Protein AF-A0A7S1HPD8-F1 (afdb_monomer_lite)

Foldseek 3Di:
DCQVVVVVVCVVCVVVPDDPVVDDDWDFDKDFDADPVPRDGDAPDPPHTHIDGPPPVSVVVGCVVRCVVVVCVVVVPDDDDDDDPPPPPDPHPPVVQVVVCVVVVHPDDFAFAFDPALPPQFWFWDDDDPDIDTDGNVRDDSCQSCDADPVRGRPRTTGGRD

Sequence (162 aa):
FTREYTESYFEKNAYFGLQKDQIFFYTQGSLPCLSEEDGKILMASPSAVAKAPDGNGGIYRALRSSGCLEDMARSGIQAVDCYCVDNLLAHVADPFFLGFCFSKGADVGCRTVAKASADEKVGVFVRRGKGIGVVEYSELDEAEATATKPNGELLYNWSNIC

InterPro domains:
  IPR002618 UDPGP family [PF01704] (2-147)
  IPR029044 Nucleotide-diphospho-sugar transferases [G3DSA:3.90.550.10] (1-162)
  IPR029044 Nucleotide-diphospho-sugar transferases [SSF53448] (1-162)
  IPR039741 UDP-sugar pyrophosphorylase [PTHR11952] (2-162)

pLDDT: mean 95.81, std 2.34, range [84.31, 98.56]

Radius of gyration: 20.09 Å; chains: 1; bounding box: 49×29×60 Å

Organism: NCBI:txid118079

Secondary structure (DSSP, 8-state):
--HHHHHHHHHHTGGGGS-GGG-------EEE-B-TTT-PBPEEETTEE-EEE--GGGHHHHHHHHTHHHHHHHTT--------TT-TT--TT-HHHHHHHHHHT-S----EEE-S-TT----EEEEETTEEEEE-GGGS-HHHHH-B-TTSSBSS-EEE--

Structure (mmCIF, N/CA/C/O backbone):
data_AF-A0A7S1HPD8-F1
#
_entry.id   AF-A0A7S1HPD8-F1
#
loop_
_atom_site.group_PDB
_atom_site.id
_atom_site.type_symbol
_atom_site.label_atom_id
_atom_site.label_alt_id
_atom_site.label_comp_id
_atom_site.label_asym_id
_atom_site.label_entity_id
_atom_site.label_seq_id
_atom_site.pdbx_PDB_ins_code
_atom_site.Cartn_x
_atom_site.Cartn_y
_atom_site.Cartn_z
_atom_site.occupancy
_atom_site.B_iso_or_equiv
_atom_site.auth_seq_id
_atom_site.auth_comp_id
_atom_site.auth_asym_id
_atom_site.auth_atom_id
_atom_site.pdbx_PDB_model_num
ATOM 1 N N . PHE A 1 1 ? -3.797 4.252 17.066 1.00 84.31 1 PHE A N 1
ATOM 2 C CA . PHE A 1 1 ? -3.260 5.575 16.687 1.00 84.31 1 PHE A CA 1
ATOM 3 C C . PHE A 1 1 ? -4.303 6.440 15.989 1.00 84.31 1 PHE A C 1
ATOM 5 O O . PHE A 1 1 ? -4.522 7.542 16.457 1.00 84.31 1 PHE A O 1
ATOM 12 N N . THR A 1 2 ? -4.967 5.971 14.926 1.00 95.19 2 THR A N 1
ATOM 13 C CA . THR A 1 2 ? -5.861 6.821 14.103 1.00 95.19 2 THR A CA 1
ATOM 14 C C . THR A 1 2 ? -7.341 6.423 14.119 1.00 95.19 2 THR A C 1
ATOM 16 O O . THR A 1 2 ? -8.191 7.243 13.794 1.00 95.19 2 THR A O 1
ATOM 19 N N . ARG A 1 3 ? -7.660 5.190 14.533 1.00 95.81 3 ARG A N 1
ATOM 20 C CA . ARG A 1 3 ? -8.983 4.565 14.385 1.00 95.81 3 ARG A CA 1
ATOM 21 C C . ARG A 1 3 ? -10.164 5.415 14.871 1.00 95.81 3 ARG A C 1
ATOM 23 O O . ARG A 1 3 ? -11.031 5.744 14.071 1.00 95.81 3 ARG A O 1
ATOM 30 N N . GLU A 1 4 ? -10.185 5.766 16.154 1.00 97.12 4 GLU A N 1
ATOM 31 C CA . GLU A 1 4 ? -11.318 6.473 16.773 1.00 97.12 4 GLU A CA 1
ATOM 32 C C . GLU A 1 4 ? -11.589 7.822 16.101 1.00 97.12 4 GLU A C 1
ATOM 34 O O . GLU A 1 4 ? -12.739 8.183 15.850 1.00 97.12 4 GLU A O 1
ATOM 39 N N . TYR A 1 5 ? -10.521 8.547 15.759 1.00 97.94 5 TYR A N 1
ATOM 40 C CA . TYR A 1 5 ? -10.623 9.819 15.053 1.00 97.94 5 TYR A CA 1
ATOM 41 C C . TYR A 1 5 ? -11.213 9.631 13.653 1.00 97.94 5 TYR A C 1
ATOM 43 O O . TYR A 1 5 ? -12.127 10.362 13.276 1.00 97.94 5 TYR A O 1
ATOM 51 N N . THR A 1 6 ? -10.727 8.639 12.899 1.00 98.12 6 THR A N 1
ATOM 52 C CA . THR A 1 6 ? -11.225 8.342 11.552 1.00 98.12 6 THR A CA 1
ATOM 53 C C . THR A 1 6 ? -12.710 7.983 11.575 1.00 98.12 6 THR A C 1
ATOM 55 O O . THR A 1 6 ? -13.480 8.584 10.832 1.00 98.12 6 THR A O 1
ATOM 58 N N . GLU A 1 7 ? -13.144 7.073 12.449 1.00 98.12 7 GLU A N 1
ATOM 59 C CA . GLU A 1 7 ? -14.563 6.692 12.541 1.00 98.12 7 GLU A CA 1
ATOM 60 C C . GLU A 1 7 ? -15.451 7.869 12.935 1.00 98.12 7 GLU A C 1
ATOM 62 O O . GLU A 1 7 ? -16.447 8.143 12.265 1.00 98.12 7 GLU A O 1
ATOM 67 N N . SER A 1 8 ? -15.045 8.623 13.961 1.00 98.19 8 SER A N 1
ATOM 68 C CA . SER A 1 8 ? -15.781 9.809 14.411 1.00 98.19 8 SER A CA 1
ATOM 69 C C . SER A 1 8 ? -15.906 10.853 13.300 1.00 98.19 8 SER A C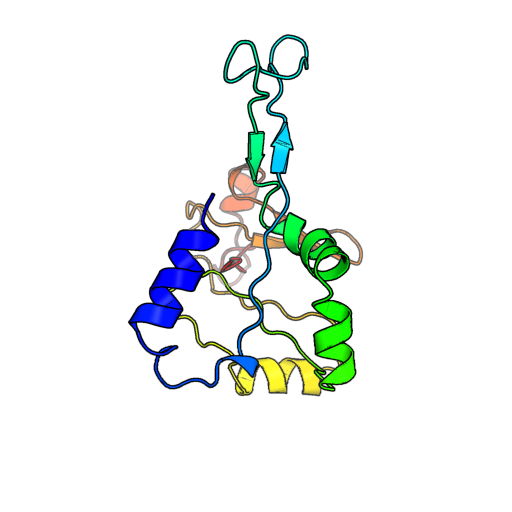 1
ATOM 71 O O . SER A 1 8 ? -16.928 11.529 13.183 1.00 98.19 8 SER A O 1
ATOM 73 N N . TYR A 1 9 ? -14.873 10.996 12.465 1.00 98.50 9 TYR A N 1
ATOM 74 C CA . TYR A 1 9 ? -14.893 11.923 11.341 1.00 98.50 9 TYR A CA 1
ATOM 75 C C . TYR A 1 9 ? -15.866 11.476 10.244 1.00 98.50 9 TYR A C 1
ATOM 77 O O . TYR A 1 9 ? -16.623 12.305 9.740 1.00 98.50 9 TYR A O 1
ATOM 85 N N . PHE A 1 10 ? -15.910 10.184 9.906 1.00 98.56 10 PHE A N 1
ATOM 86 C CA . PHE A 1 10 ? -16.907 9.656 8.969 1.00 98.56 10 PHE A CA 1
ATOM 87 C C . PHE A 1 10 ? -18.331 9.809 9.514 1.00 98.56 10 PHE A C 1
ATOM 89 O O . PHE A 1 10 ? -19.210 10.278 8.793 1.00 98.56 10 PHE A O 1
ATOM 96 N N . GLU A 1 11 ? -18.555 9.505 10.795 1.00 97.94 11 GLU A N 1
ATOM 97 C CA . GLU A 1 11 ? -19.863 9.664 11.442 1.00 97.94 11 GLU A CA 1
ATOM 98 C C . GLU A 1 11 ? -20.342 11.114 11.433 1.00 97.94 11 GLU A C 1
ATOM 100 O O . GLU A 1 11 ? -21.464 11.400 11.010 1.00 97.94 11 GLU A O 1
ATOM 105 N N . LYS A 1 12 ? -19.468 12.049 11.823 1.00 98.50 12 LYS A N 1
ATOM 106 C CA . LYS A 1 12 ? -19.772 13.484 11.836 1.00 98.50 12 LYS A CA 1
ATOM 107 C C . LYS A 1 12 ? -20.149 14.024 10.455 1.00 98.50 12 LYS A C 1
ATOM 109 O O . LYS A 1 12 ? -20.927 14.970 10.369 1.00 98.50 12 LYS A O 1
ATOM 114 N N . ASN A 1 13 ? -19.604 13.440 9.392 1.00 98.56 13 ASN A N 1
ATOM 115 C CA . ASN A 1 13 ? -19.858 13.849 8.012 1.00 98.56 13 ASN A CA 1
ATOM 116 C C . ASN A 1 13 ? -20.865 12.936 7.293 1.00 98.56 13 ASN A C 1
ATOM 118 O O . ASN A 1 13 ? -20.895 12.915 6.063 1.00 98.56 13 ASN A O 1
ATOM 122 N N . ALA A 1 14 ? -21.675 12.173 8.042 1.00 98.12 14 ALA A N 1
ATOM 123 C CA . ALA A 1 14 ? -22.695 11.273 7.498 1.00 98.12 14 ALA A CA 1
ATOM 124 C C . ALA A 1 14 ? -22.151 10.353 6.385 1.00 98.12 14 ALA A C 1
ATOM 126 O O . ALA A 1 14 ? -22.780 10.174 5.341 1.00 98.12 14 ALA A O 1
ATOM 127 N N . TYR A 1 15 ? -20.941 9.820 6.599 1.00 98.25 15 TYR A N 1
ATOM 128 C CA . TYR A 1 15 ? -20.228 8.914 5.694 1.00 98.25 15 TYR A CA 1
ATOM 129 C C . TYR A 1 15 ? -20.067 9.448 4.261 1.00 98.25 15 TYR A C 1
ATOM 131 O O . TYR A 1 15 ? -19.916 8.671 3.320 1.00 98.25 15 TYR A O 1
ATOM 139 N N . PHE A 1 16 ? -20.107 10.774 4.084 1.00 98.12 16 PHE A N 1
ATOM 140 C CA . PHE A 1 16 ? -20.009 11.444 2.783 1.00 98.12 16 PHE A CA 1
ATOM 141 C C . PHE A 1 16 ? -21.048 10.950 1.758 1.00 98.12 16 PHE A C 1
ATOM 143 O O . PHE A 1 16 ? -20.800 10.965 0.555 1.00 98.12 16 PHE A O 1
ATOM 150 N N . GLY A 1 17 ? -22.220 10.517 2.239 1.00 98.19 17 GLY A N 1
ATOM 151 C CA . GLY A 1 17 ? -23.318 10.015 1.407 1.00 98.19 17 GLY A CA 1
ATOM 152 C C . GLY A 1 17 ? -23.285 8.510 1.118 1.00 98.19 17 GLY A C 1
ATOM 153 O O . GLY A 1 17 ? -24.221 8.007 0.497 1.00 98.19 17 GLY A O 1
ATOM 154 N N . LEU A 1 18 ? -22.260 7.784 1.576 1.00 98.25 18 LEU A N 1
ATOM 155 C CA . LEU A 1 18 ? -22.232 6.319 1.531 1.00 98.25 18 LEU A CA 1
ATOM 156 C C . LEU A 1 18 ? -23.089 5.710 2.646 1.00 98.25 18 LEU A C 1
ATOM 158 O O . LEU A 1 18 ? -23.362 6.343 3.667 1.00 98.25 18 LEU A O 1
ATOM 162 N N . GLN A 1 19 ? -23.493 4.453 2.465 1.00 97.88 19 GLN A N 1
ATOM 163 C CA . GLN A 1 19 ? -24.138 3.698 3.535 1.00 97.88 19 GLN A CA 1
ATOM 164 C C . GLN A 1 19 ? -23.088 3.180 4.523 1.00 97.88 19 GLN A C 1
ATOM 166 O O . GLN A 1 19 ? -21.992 2.776 4.134 1.00 97.88 19 GLN A O 1
ATOM 171 N N . LYS A 1 20 ? -23.422 3.177 5.820 1.00 96.56 20 LYS A N 1
ATOM 172 C CA . LYS A 1 20 ? -22.495 2.746 6.883 1.00 96.56 20 LYS A CA 1
ATOM 173 C C . LYS A 1 20 ? -22.022 1.299 6.690 1.00 96.56 20 LYS A C 1
ATOM 175 O O . LYS A 1 20 ? -20.882 0.989 7.013 1.00 96.56 20 LYS A O 1
ATOM 180 N N . ASP A 1 21 ? -22.880 0.429 6.166 1.00 95.31 21 ASP A N 1
ATOM 181 C CA . ASP A 1 21 ? -22.586 -0.985 5.908 1.00 95.31 21 ASP A CA 1
ATOM 182 C C . ASP A 1 21 ? -21.647 -1.219 4.712 1.00 95.31 21 ASP A C 1
ATOM 184 O O . ASP A 1 21 ? -21.062 -2.293 4.606 1.00 95.31 21 ASP A O 1
ATOM 188 N N . GLN A 1 22 ? -21.432 -0.213 3.858 1.00 95.88 22 GLN A N 1
ATOM 189 C CA . GLN A 1 22 ? -20.450 -0.265 2.770 1.00 95.88 22 GLN A CA 1
ATOM 190 C C . GLN A 1 22 ? -19.017 0.014 3.245 1.00 95.88 22 GLN A C 1
ATOM 192 O O . GLN A 1 22 ? -18.077 -0.122 2.462 1.00 95.88 22 GLN A O 1
ATOM 197 N N . ILE A 1 23 ? -18.829 0.440 4.500 1.00 97.12 23 ILE A N 1
ATOM 198 C CA . ILE A 1 23 ? -17.532 0.878 5.017 1.00 97.12 23 ILE A CA 1
ATOM 199 C C . ILE A 1 23 ? -17.081 -0.059 6.133 1.00 97.12 23 ILE A C 1
ATOM 201 O O . ILE A 1 23 ? -17.581 -0.026 7.258 1.00 97.12 23 ILE A O 1
ATOM 205 N N . PHE A 1 24 ? -16.063 -0.861 5.830 1.00 97.12 24 PHE A N 1
ATOM 206 C CA . PHE A 1 24 ? -15.415 -1.731 6.800 1.00 97.12 24 PHE A CA 1
ATOM 207 C C . PHE A 1 24 ? -14.132 -1.080 7.312 1.00 97.12 24 PHE A C 1
ATOM 209 O O . PHE A 1 24 ? -13.088 -1.102 6.660 1.00 97.12 24 PHE A O 1
ATOM 216 N N . PHE A 1 25 ? -14.173 -0.528 8.518 1.00 97.31 25 PHE A N 1
ATOM 217 C CA . PHE A 1 25 ? -12.956 -0.067 9.166 1.00 97.31 25 PHE A CA 1
ATOM 218 C C . PHE A 1 25 ? -12.270 -1.247 9.877 1.00 97.31 25 PHE A C 1
ATOM 220 O O . PHE A 1 25 ? -12.860 -1.883 10.753 1.00 97.31 25 PHE A O 1
ATOM 227 N N . TYR A 1 26 ? -10.960 -1.432 9.689 1.00 96.38 26 TYR A N 1
ATOM 228 C CA . TYR A 1 26 ? -10.102 -2.290 10.532 1.00 96.38 26 TYR A CA 1
ATOM 229 C C . TYR A 1 26 ? -8.862 -1.525 11.039 1.00 96.38 26 TYR A C 1
ATOM 231 O O . TYR A 1 26 ? -8.631 -0.385 10.644 1.00 96.38 26 TYR A O 1
ATOM 239 N N . THR A 1 27 ? -8.106 -2.105 11.977 1.00 95.88 27 THR A N 1
ATOM 240 C CA . THR A 1 27 ? -6.874 -1.499 12.518 1.00 95.88 27 THR A CA 1
ATOM 241 C C . THR A 1 27 ? -5.691 -2.406 12.207 1.00 95.88 27 THR A C 1
ATOM 243 O O . THR A 1 27 ? -5.764 -3.609 12.456 1.00 95.88 27 THR A O 1
ATOM 246 N N . GLN A 1 28 ? -4.612 -1.838 11.667 1.00 95.56 28 GLN A N 1
ATOM 247 C CA . GLN A 1 28 ? -3.369 -2.575 11.438 1.00 95.56 28 GLN A CA 1
ATOM 248 C C . GLN A 1 28 ? -2.616 -2.870 12.739 1.00 95.56 28 GLN A C 1
ATOM 250 O O . GLN A 1 28 ? -2.925 -2.322 13.802 1.00 95.56 28 GLN A O 1
ATOM 255 N N . GLY A 1 29 ? -1.626 -3.754 12.650 1.00 95.31 29 GLY A N 1
ATOM 256 C CA . GLY A 1 29 ? -0.798 -4.116 13.783 1.00 95.31 29 GLY A CA 1
ATOM 257 C C . GLY A 1 29 ? 0.185 -3.019 14.188 1.00 95.31 29 GLY A C 1
ATOM 258 O O . GLY A 1 29 ? 0.232 -1.906 13.666 1.00 95.31 29 GLY A O 1
ATOM 259 N N . SER A 1 30 ? 0.986 -3.359 15.186 1.00 96.12 30 SER A N 1
ATOM 260 C CA . SER A 1 30 ? 2.136 -2.566 15.599 1.00 96.12 30 SER A CA 1
ATOM 261 C C . SER A 1 30 ? 3.233 -3.511 16.056 1.00 96.12 30 SER A C 1
ATOM 263 O O . SER A 1 30 ? 2.926 -4.532 16.686 1.00 96.12 30 SER A O 1
ATOM 265 N N . LEU A 1 31 ? 4.484 -3.146 15.812 1.00 96.69 31 LEU A N 1
ATOM 266 C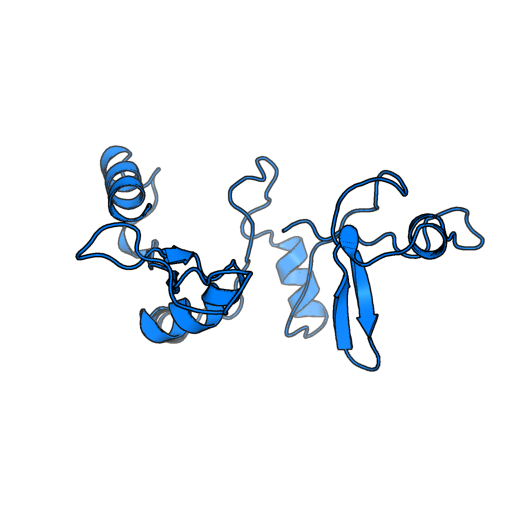 CA . LEU A 1 31 ? 5.660 -3.870 16.277 1.00 96.69 31 LEU A CA 1
ATOM 267 C C . LEU A 1 31 ? 6.391 -3.071 17.364 1.00 96.69 31 LEU A C 1
ATOM 269 O O . LEU A 1 31 ? 6.316 -1.839 17.372 1.00 96.69 31 LEU A O 1
ATOM 273 N N . PRO A 1 32 ? 7.061 -3.751 18.313 1.00 97.00 32 PRO A N 1
ATOM 274 C CA . PRO A 1 32 ? 7.913 -3.082 19.285 1.00 97.00 32 PRO A CA 1
ATOM 275 C C . PRO A 1 32 ? 9.117 -2.439 18.591 1.00 97.00 32 PRO A C 1
ATOM 277 O O . PRO A 1 32 ? 9.710 -3.034 17.693 1.00 97.00 32 PRO A O 1
ATOM 280 N N . CYS A 1 33 ? 9.499 -1.246 19.039 1.00 97.44 33 CYS A N 1
ATOM 281 C CA . CYS A 1 33 ? 10.745 -0.620 18.611 1.00 97.44 33 CYS A CA 1
ATOM 282 C C . CYS A 1 33 ? 11.927 -1.308 19.306 1.00 97.44 33 CYS A C 1
ATOM 284 O O . CYS A 1 33 ? 11.844 -1.625 20.497 1.00 97.44 33 CYS A O 1
ATOM 286 N N . LEU A 1 34 ? 13.019 -1.520 18.574 1.00 97.81 34 LEU A N 1
ATOM 287 C CA . LEU A 1 34 ? 14.225 -2.169 19.082 1.00 97.81 34 LEU A CA 1
ATOM 288 C C . LEU A 1 34 ? 15.378 -1.165 19.167 1.00 97.81 34 LEU A C 1
ATOM 290 O O . LEU A 1 34 ? 15.489 -0.270 18.333 1.00 97.81 34 LEU A O 1
ATOM 294 N N . SER A 1 35 ? 16.218 -1.327 20.185 1.00 96.69 35 SER A N 1
ATOM 295 C CA . SER A 1 35 ? 17.502 -0.642 20.319 1.00 96.69 35 SER A CA 1
ATOM 296 C C . SER A 1 35 ? 18.442 -1.082 19.199 1.00 96.69 35 SER A C 1
ATOM 298 O O . SER A 1 35 ? 18.605 -2.281 18.972 1.00 96.69 35 SER A O 1
ATOM 300 N N . GLU A 1 36 ? 19.070 -0.126 18.5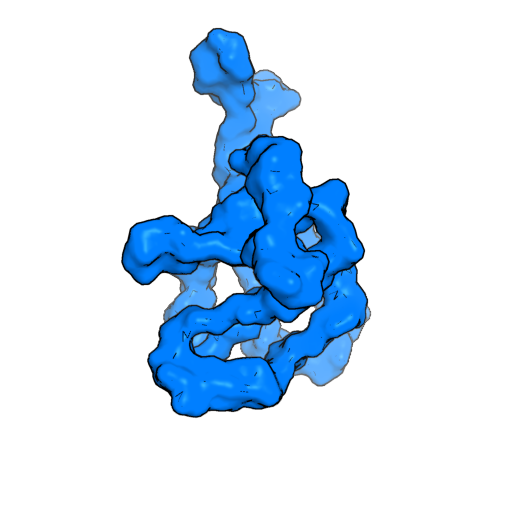20 1.00 95.38 36 GLU A N 1
ATOM 301 C CA . GLU A 1 36 ? 20.053 -0.411 17.468 1.00 95.38 36 GLU A CA 1
ATOM 302 C C . GLU A 1 36 ? 21.311 -1.090 18.033 1.00 95.38 36 GLU A C 1
ATOM 304 O O . GLU A 1 36 ? 21.883 -1.965 17.390 1.00 95.38 36 GLU A O 1
ATOM 309 N N . GLU A 1 37 ? 21.707 -0.742 19.261 1.00 95.62 37 GLU A N 1
ATOM 310 C CA . GLU A 1 37 ? 22.947 -1.231 19.874 1.00 95.62 37 GLU A CA 1
ATOM 311 C C . GLU A 1 37 ? 22.873 -2.706 20.291 1.00 95.62 37 GLU A C 1
ATOM 313 O O . GLU A 1 37 ? 23.843 -3.447 20.136 1.00 95.62 37 GLU A O 1
ATOM 318 N N . ASP A 1 38 ? 21.744 -3.141 20.858 1.00 95.88 38 ASP A N 1
ATOM 319 C CA . ASP A 1 38 ? 21.632 -4.452 21.514 1.00 95.88 38 ASP A CA 1
ATOM 320 C C . ASP A 1 38 ? 20.342 -5.224 21.200 1.00 95.88 38 ASP A C 1
ATOM 322 O O . ASP A 1 38 ? 20.110 -6.301 21.755 1.00 95.88 38 ASP A O 1
ATOM 326 N N . GLY A 1 39 ? 19.492 -4.697 20.313 1.00 96.62 39 GLY A N 1
ATOM 327 C CA . GLY A 1 39 ? 18.262 -5.352 19.868 1.00 96.62 39 GLY A CA 1
ATOM 328 C C . GLY A 1 39 ? 17.184 -5.488 20.946 1.00 96.62 39 GLY A C 1
ATOM 329 O O . GLY A 1 39 ? 16.192 -6.188 20.731 1.00 96.62 39 GLY A O 1
ATOM 330 N N . LYS A 1 40 ? 17.344 -4.853 22.116 1.00 97.50 40 LYS A N 1
ATOM 331 C CA . LYS A 1 40 ? 16.339 -4.916 23.184 1.00 97.50 40 LYS A CA 1
ATOM 332 C C . LYS A 1 40 ? 15.109 -4.088 22.839 1.00 97.50 40 LYS A C 1
ATOM 334 O O . LYS A 1 40 ? 15.196 -3.053 22.183 1.00 97.50 40 LYS A O 1
ATOM 339 N N . ILE A 1 41 ? 13.956 -4.524 23.343 1.00 98.06 41 ILE A N 1
ATOM 340 C CA . ILE A 1 41 ? 12.707 -3.770 23.224 1.00 98.06 41 ILE A CA 1
ATOM 341 C C . ILE A 1 41 ? 12.837 -2.446 23.978 1.00 98.06 41 ILE A C 1
ATOM 343 O O . ILE A 1 41 ? 13.164 -2.422 25.166 1.00 98.06 41 ILE A O 1
ATOM 347 N N . LEU A 1 42 ? 12.528 -1.356 23.285 1.00 97.88 42 LEU A N 1
ATOM 348 C CA . LEU A 1 42 ? 12.512 -0.021 23.859 1.00 97.88 42 LEU A CA 1
ATOM 349 C C . LEU A 1 42 ? 11.230 0.210 24.662 1.00 97.88 42 LEU A C 1
ATOM 351 O O . LEU A 1 42 ? 10.125 -0.161 24.257 1.00 97.88 42 LEU A O 1
ATOM 355 N N . MET A 1 43 ? 11.381 0.879 25.800 1.00 97.62 43 MET A N 1
ATOM 356 C CA . MET A 1 43 ? 10.275 1.294 26.656 1.00 97.62 43 MET A CA 1
ATOM 357 C C . MET A 1 43 ? 9.952 2.765 26.382 1.00 97.62 43 MET A C 1
ATOM 359 O O . MET A 1 43 ? 10.831 3.616 26.464 1.00 97.62 43 MET A O 1
ATOM 363 N N . ALA A 1 44 ? 8.693 3.073 26.066 1.00 96.50 44 ALA A N 1
ATOM 364 C CA . ALA A 1 44 ? 8.211 4.453 25.948 1.00 96.50 44 ALA A CA 1
ATOM 365 C C . ALA A 1 44 ? 8.003 5.100 27.327 1.00 96.50 44 ALA A C 1
ATOM 367 O O . ALA A 1 44 ? 8.098 6.315 27.476 1.00 96.50 44 ALA A O 1
ATOM 368 N N . SER A 1 45 ? 7.705 4.282 28.338 1.00 97.19 45 SER A N 1
ATOM 369 C CA . SER A 1 45 ? 7.617 4.666 29.747 1.00 97.19 45 SER A CA 1
ATOM 370 C C . SER A 1 45 ? 7.948 3.453 30.630 1.00 97.19 45 SER A C 1
ATOM 372 O O . SER A 1 45 ? 7.998 2.334 30.114 1.00 97.19 45 SER A O 1
ATOM 374 N N . PRO A 1 46 ? 8.107 3.605 31.959 1.00 97.25 46 PRO A N 1
ATOM 375 C CA . PRO A 1 46 ? 8.360 2.470 32.854 1.00 97.25 46 PRO A CA 1
ATOM 376 C C . PRO A 1 46 ? 7.327 1.329 32.782 1.00 97.25 46 PRO A C 1
ATOM 378 O O . PRO A 1 46 ? 7.631 0.213 33.191 1.00 97.25 46 PRO A O 1
ATOM 381 N N . SER A 1 47 ? 6.119 1.585 32.266 1.00 96.94 47 SER A N 1
ATOM 382 C CA . SER A 1 47 ? 5.029 0.606 32.157 1.00 96.94 47 SER A CA 1
ATOM 383 C C . SER A 1 47 ? 4.546 0.355 30.723 1.00 96.94 47 SER A C 1
ATOM 385 O O . SER A 1 47 ? 3.596 -0.405 30.532 1.00 96.94 47 SER A O 1
ATOM 387 N N . ALA A 1 48 ? 5.172 0.964 29.708 1.00 96.69 48 ALA A N 1
ATOM 388 C CA . ALA A 1 48 ? 4.724 0.860 28.321 1.00 96.69 48 ALA A CA 1
ATOM 389 C C . ALA A 1 48 ? 5.883 0.642 27.342 1.00 96.69 48 ALA A C 1
ATOM 391 O O . ALA A 1 48 ? 6.860 1.387 27.325 1.00 96.69 48 ALA A O 1
ATOM 392 N N . VAL A 1 49 ? 5.726 -0.354 26.470 1.00 97.50 49 VAL A N 1
ATOM 393 C CA . VAL A 1 49 ? 6.635 -0.625 25.348 1.00 97.50 49 VAL A CA 1
ATOM 394 C C . VAL A 1 49 ? 6.443 0.423 24.252 1.00 97.50 49 VAL A C 1
ATOM 396 O O . VAL A 1 49 ? 5.306 0.735 23.888 1.00 97.50 49 VAL A O 1
ATOM 399 N N . ALA A 1 50 ? 7.545 0.925 23.696 1.00 97.31 50 ALA A N 1
ATOM 400 C CA . ALA A 1 50 ? 7.525 1.748 22.495 1.00 97.31 50 ALA A CA 1
ATOM 401 C C . ALA A 1 50 ? 7.132 0.891 21.286 1.00 97.31 50 ALA A C 1
ATOM 403 O O . ALA A 1 50 ? 7.704 -0.176 21.058 1.00 97.31 50 ALA A O 1
ATOM 404 N N . LYS A 1 51 ? 6.136 1.342 20.520 1.00 96.44 51 LYS A N 1
ATOM 405 C CA . LYS A 1 51 ? 5.616 0.625 19.352 1.00 96.44 51 LYS A CA 1
ATOM 406 C C . LYS A 1 51 ? 5.466 1.565 18.168 1.00 96.44 51 LYS A C 1
ATOM 408 O O . LYS A 1 51 ? 5.077 2.718 18.349 1.00 96.44 51 LYS A O 1
ATOM 413 N N . ALA A 1 52 ? 5.671 1.029 16.974 1.00 96.12 52 ALA A N 1
ATOM 414 C CA . ALA A 1 52 ? 5.386 1.687 15.707 1.00 96.12 52 ALA A CA 1
ATOM 415 C C . ALA A 1 52 ? 4.435 0.819 14.863 1.00 96.12 52 ALA A C 1
ATOM 417 O O . ALA A 1 52 ? 4.353 -0.393 15.092 1.00 96.12 52 ALA A O 1
ATOM 418 N N . PRO A 1 53 ? 3.690 1.405 13.910 1.00 95.75 53 PRO A N 1
ATOM 419 C CA . PRO A 1 53 ? 2.983 0.638 12.888 1.00 95.75 53 PRO A CA 1
ATOM 420 C C . PRO A 1 53 ? 3.891 -0.383 12.192 1.00 95.75 53 PRO A C 1
ATOM 422 O O . PRO A 1 53 ? 5.069 -0.116 11.977 1.00 95.75 53 PRO A O 1
ATOM 425 N N . ASP A 1 54 ? 3.343 -1.535 11.816 1.00 95.31 54 ASP A N 1
ATOM 426 C CA . ASP A 1 54 ? 4.090 -2.660 11.235 1.00 95.31 54 ASP A CA 1
ATOM 427 C C . ASP A 1 54 ? 4.316 -2.560 9.712 1.00 95.31 54 ASP A C 1
ATOM 429 O O . ASP A 1 54 ? 4.597 -3.558 9.050 1.00 95.31 54 ASP A O 1
ATOM 433 N N . GLY A 1 55 ? 4.234 -1.341 9.169 1.00 93.88 55 GLY A N 1
ATOM 434 C CA . GLY A 1 55 ? 4.332 -1.048 7.737 1.00 93.88 55 GLY A CA 1
ATOM 435 C C . GLY A 1 55 ? 3.042 -1.347 6.963 1.00 93.88 55 GLY A C 1
ATOM 436 O O . GLY A 1 55 ? 2.134 -2.011 7.456 1.00 93.88 55 GLY A O 1
ATOM 437 N N . ASN A 1 56 ? 2.957 -0.871 5.718 1.00 94.12 56 ASN A N 1
ATOM 438 C CA . ASN A 1 56 ? 1.799 -1.115 4.841 1.00 94.12 56 ASN A CA 1
ATOM 439 C C . ASN A 1 56 ? 1.583 -2.617 4.554 1.00 94.12 56 ASN A C 1
ATOM 441 O O . ASN A 1 56 ? 0.445 -3.073 4.459 1.00 94.12 56 ASN A O 1
ATOM 445 N N . GLY A 1 57 ? 2.656 -3.414 4.534 1.00 95.12 57 GLY A N 1
ATOM 446 C CA . GLY A 1 57 ? 2.608 -4.876 4.457 1.00 95.12 57 GLY A CA 1
ATOM 447 C C . GLY A 1 57 ? 1.874 -5.550 5.628 1.00 95.12 57 GLY A C 1
ATOM 448 O O . GLY A 1 57 ? 1.463 -6.704 5.505 1.00 95.12 57 GLY A O 1
ATOM 449 N N . GLY A 1 58 ? 1.622 -4.840 6.734 1.00 96.12 58 GLY A N 1
ATOM 450 C CA . GLY A 1 58 ? 0.755 -5.297 7.825 1.00 96.12 58 GLY A CA 1
ATOM 451 C C . GLY A 1 58 ? -0.695 -5.560 7.394 1.00 96.12 58 GLY A C 1
ATOM 452 O O . GLY A 1 58 ? -1.419 -6.290 8.081 1.00 96.12 58 GLY A O 1
ATOM 453 N N . ILE A 1 59 ? -1.107 -5.045 6.224 1.00 96.50 59 ILE A N 1
ATOM 454 C CA . ILE A 1 59 ? -2.442 -5.236 5.644 1.00 96.50 59 ILE A CA 1
ATOM 455 C C . ILE A 1 59 ? -2.862 -6.708 5.594 1.00 96.50 59 ILE A C 1
ATOM 457 O O . ILE A 1 59 ? -3.966 -7.036 6.017 1.00 96.50 59 ILE A O 1
ATOM 461 N N . TYR A 1 60 ? -1.985 -7.625 5.176 1.00 96.44 60 TYR A N 1
ATOM 462 C CA . TYR A 1 60 ? -2.351 -9.038 5.006 1.00 96.44 60 TYR A CA 1
ATOM 463 C C . TYR A 1 60 ? -2.792 -9.683 6.323 1.00 96.44 60 TYR A C 1
ATOM 465 O O . TYR A 1 60 ? -3.796 -10.396 6.390 1.00 96.44 60 TYR A O 1
ATOM 473 N N . ARG A 1 61 ? -2.053 -9.402 7.402 1.00 96.56 61 ARG A N 1
ATOM 474 C CA . ARG A 1 61 ? -2.396 -9.882 8.742 1.00 96.56 61 ARG A CA 1
ATOM 475 C C . ARG A 1 61 ? -3.658 -9.192 9.253 1.00 96.56 61 ARG A C 1
ATOM 477 O O . ARG A 1 61 ? -4.517 -9.870 9.813 1.00 96.56 61 ARG A O 1
ATOM 484 N N . ALA A 1 62 ? -3.765 -7.880 9.052 1.00 96.88 62 ALA A N 1
ATOM 485 C CA . ALA A 1 62 ? -4.882 -7.079 9.534 1.00 96.88 62 ALA A CA 1
ATOM 486 C C . ALA A 1 62 ? -6.216 -7.482 8.883 1.00 96.88 62 ALA A C 1
ATOM 488 O O . ALA A 1 62 ? -7.212 -7.647 9.591 1.00 96.88 62 ALA A O 1
ATOM 489 N N . LEU A 1 63 ? -6.229 -7.727 7.568 1.00 97.00 63 LEU A N 1
ATOM 490 C CA . LEU A 1 63 ? -7.403 -8.206 6.834 1.00 97.00 63 LEU A CA 1
ATOM 491 C C . LEU A 1 63 ? -7.892 -9.553 7.375 1.00 97.00 63 LEU A C 1
ATOM 493 O O . LEU A 1 63 ? -9.083 -9.717 7.631 1.00 97.00 63 LEU A O 1
ATOM 497 N N . ARG A 1 64 ? -6.970 -10.490 7.627 1.00 96.06 64 ARG A N 1
ATOM 498 C CA . ARG A 1 64 ? -7.305 -11.800 8.197 1.00 96.06 64 ARG A CA 1
ATOM 499 C C . ARG A 1 64 ? -7.830 -11.699 9.628 1.00 96.06 64 ARG A C 1
ATOM 501 O O . ARG A 1 64 ? -8.823 -12.328 9.961 1.00 96.06 64 ARG A O 1
ATOM 508 N N . SER A 1 65 ? -7.165 -10.943 10.503 1.00 96.69 65 SER A N 1
ATOM 509 C CA . SER A 1 65 ? -7.560 -10.883 11.919 1.00 96.69 65 SER A CA 1
ATOM 510 C C . SER A 1 65 ? -8.826 -10.067 12.176 1.00 96.69 65 SER A C 1
ATOM 512 O O . SER A 1 65 ? -9.423 -10.206 13.238 1.00 96.69 65 SER A O 1
ATOM 514 N N . SER A 1 66 ? -9.207 -9.187 11.248 1.00 97.25 66 SER A N 1
ATOM 515 C CA . SER A 1 66 ? -10.366 -8.302 11.404 1.00 97.25 66 SER A CA 1
ATOM 516 C C . SER A 1 66 ? -11.684 -8.908 10.926 1.00 97.25 66 SER A C 1
ATOM 518 O O . SER A 1 66 ? -12.731 -8.336 11.211 1.00 97.25 66 SER A O 1
ATOM 520 N N . GLY A 1 67 ? -11.655 -10.038 10.215 1.00 97.25 67 GLY A N 1
ATOM 521 C CA . GLY A 1 67 ? -12.842 -10.593 9.559 1.00 97.25 67 GLY A CA 1
ATOM 522 C C . GLY A 1 67 ? -13.134 -9.980 8.182 1.00 97.25 67 GLY A C 1
ATOM 523 O O . GLY A 1 67 ? -14.181 -10.252 7.597 1.00 97.25 67 GLY A O 1
ATOM 524 N N . CYS A 1 68 ? -12.249 -9.112 7.673 1.00 97.31 68 CYS A N 1
ATOM 525 C CA . CYS A 1 68 ? -12.465 -8.391 6.420 1.00 97.31 68 CYS A CA 1
ATOM 526 C C . CYS A 1 68 ? -12.419 -9.330 5.204 1.00 97.31 68 CYS A C 1
ATOM 528 O O . CYS A 1 68 ? -13.208 -9.172 4.277 1.00 97.31 68 CYS A O 1
ATOM 530 N N . LEU A 1 69 ? -11.562 -10.359 5.228 1.00 97.38 69 LEU A N 1
ATOM 531 C CA . LEU A 1 69 ? -11.526 -11.369 4.163 1.00 97.38 69 LEU A CA 1
ATOM 532 C C . LEU A 1 69 ? -12.838 -12.166 4.094 1.00 97.38 69 LEU A C 1
ATOM 534 O O . LEU A 1 69 ? -13.353 -12.428 3.009 1.00 97.38 69 LEU A O 1
ATOM 538 N N . GLU A 1 70 ? -13.404 -12.525 5.245 1.00 97.56 70 GLU A N 1
ATOM 539 C CA . GLU A 1 70 ? -14.685 -13.221 5.350 1.00 97.56 70 GLU A CA 1
ATOM 540 C C . GLU A 1 70 ? -15.856 -12.332 4.911 1.00 97.56 70 GLU A C 1
ATOM 542 O O . GLU A 1 70 ? -16.805 -12.820 4.293 1.00 97.56 70 GLU A O 1
ATOM 547 N N . ASP A 1 71 ? -15.796 -11.033 5.214 1.00 97.25 71 ASP A N 1
ATOM 548 C CA . ASP A 1 71 ? -16.761 -10.043 4.734 1.00 97.25 71 ASP A CA 1
ATOM 549 C C . ASP A 1 71 ? -16.728 -9.903 3.206 1.00 97.25 71 ASP A C 1
ATOM 551 O O . ASP A 1 71 ? -17.764 -10.055 2.558 1.00 97.25 71 ASP A O 1
ATOM 555 N N . MET A 1 72 ? -15.538 -9.740 2.620 1.00 97.44 72 MET A N 1
ATOM 556 C CA . MET A 1 72 ? -15.347 -9.697 1.167 1.00 97.44 72 MET A CA 1
ATOM 557 C C . MET A 1 72 ? -15.865 -10.970 0.485 1.00 97.44 72 MET A C 1
ATOM 559 O O . MET A 1 72 ? -16.574 -10.886 -0.520 1.00 97.44 72 MET A O 1
ATOM 563 N N . ALA A 1 73 ? -15.557 -12.145 1.047 1.00 97.56 73 ALA A N 1
ATOM 564 C CA . ALA A 1 73 ? -16.007 -13.428 0.513 1.00 97.56 73 ALA A CA 1
ATOM 565 C C . ALA A 1 73 ? -17.537 -13.564 0.546 1.00 97.56 73 ALA A C 1
ATOM 567 O O . ALA A 1 73 ? -18.143 -13.970 -0.445 1.00 97.56 73 ALA A O 1
ATOM 568 N N . ARG A 1 74 ? -18.177 -13.185 1.661 1.00 97.44 74 ARG A N 1
ATOM 569 C CA . ARG A 1 74 ? -19.644 -13.186 1.794 1.00 97.44 74 ARG A CA 1
ATOM 570 C C . ARG A 1 74 ? -20.308 -12.219 0.813 1.00 97.44 74 ARG A C 1
ATOM 572 O O . ARG A 1 74 ? -21.369 -12.536 0.283 1.00 97.44 74 ARG A O 1
ATOM 579 N N . SER A 1 75 ? -19.681 -11.072 0.572 1.00 96.62 75 SER A N 1
ATOM 580 C CA . SER A 1 75 ? -20.163 -10.039 -0.349 1.00 96.62 75 SER A CA 1
ATOM 581 C C . SER A 1 75 ? -19.867 -10.346 -1.824 1.00 96.62 75 SER A C 1
ATOM 583 O O . SER A 1 75 ? -20.273 -9.584 -2.697 1.00 96.62 75 SER A O 1
ATOM 585 N N . GLY A 1 76 ? -19.177 -11.454 -2.125 1.00 97.62 76 GLY A N 1
ATOM 586 C CA . GLY A 1 76 ? -18.861 -11.859 -3.497 1.00 97.62 76 GLY A CA 1
ATOM 587 C C . GLY A 1 76 ? -17.851 -10.945 -4.197 1.00 97.62 76 GLY A C 1
ATOM 588 O O . GLY A 1 76 ? -17.867 -10.848 -5.424 1.00 97.62 76 GLY A O 1
ATOM 589 N N . ILE A 1 77 ? -16.985 -10.261 -3.440 1.00 97.12 77 ILE A N 1
ATOM 590 C CA . ILE A 1 77 ? -15.949 -9.381 -3.994 1.00 97.12 77 ILE A CA 1
ATOM 591 C C . ILE A 1 77 ? -14.931 -10.212 -4.784 1.00 97.12 77 ILE A C 1
ATOM 593 O O . ILE A 1 77 ? -14.352 -11.162 -4.263 1.00 97.12 77 ILE A O 1
ATOM 597 N N . GLN A 1 78 ? -14.702 -9.836 -6.045 1.00 95.50 78 GLN A N 1
ATOM 598 C CA . GLN A 1 78 ? -13.782 -10.540 -6.952 1.00 95.50 78 GLN A CA 1
ATOM 599 C C . GLN A 1 78 ? -12.434 -9.833 -7.133 1.00 95.50 78 GLN A C 1
ATOM 601 O O . GLN A 1 78 ? -11.466 -10.464 -7.544 1.00 95.50 78 GLN A O 1
ATOM 606 N N . ALA A 1 79 ? -12.371 -8.530 -6.856 1.00 96.44 79 ALA A N 1
ATOM 607 C CA . ALA A 1 79 ? -11.172 -7.716 -7.004 1.00 96.44 79 ALA A CA 1
ATOM 608 C C . ALA A 1 79 ? -11.131 -6.632 -5.923 1.00 96.44 79 ALA A C 1
ATOM 610 O O . ALA A 1 79 ? -12.173 -6.120 -5.512 1.00 96.44 79 ALA A O 1
ATOM 611 N N . VAL A 1 80 ? -9.922 -6.277 -5.491 1.00 96.31 80 VAL A N 1
ATOM 612 C CA . VAL A 1 80 ? -9.670 -5.216 -4.511 1.00 96.31 80 VAL A CA 1
ATOM 613 C C . VAL A 1 80 ? -8.709 -4.211 -5.138 1.00 96.31 80 VAL A C 1
ATOM 615 O O . VAL A 1 80 ? -7.634 -4.594 -5.595 1.00 96.31 80 VAL A O 1
ATOM 618 N N . ASP A 1 81 ? -9.099 -2.936 -5.163 1.00 96.56 81 ASP A N 1
ATOM 619 C CA . ASP A 1 81 ? -8.207 -1.831 -5.527 1.00 96.56 81 ASP A CA 1
ATOM 620 C C . ASP A 1 81 ? -7.559 -1.268 -4.255 1.00 96.56 81 ASP A C 1
ATOM 622 O O . ASP A 1 81 ? -8.245 -0.737 -3.379 1.00 96.56 81 ASP A O 1
ATOM 626 N N . CYS A 1 82 ? -6.240 -1.412 -4.144 1.00 96.06 82 CYS A N 1
ATOM 627 C CA . CYS A 1 82 ? -5.447 -0.902 -3.028 1.00 96.06 82 CYS A CA 1
ATOM 628 C C . CYS A 1 82 ? -4.709 0.367 -3.465 1.00 96.06 82 CYS A C 1
ATOM 630 O O . CYS A 1 82 ? -4.029 0.366 -4.492 1.00 96.06 82 CYS A O 1
ATOM 632 N N . TYR A 1 83 ? -4.808 1.436 -2.673 1.00 96.38 83 TYR A N 1
ATOM 633 C CA . TYR A 1 83 ? -4.185 2.727 -2.974 1.00 96.38 83 TYR A CA 1
ATOM 634 C C . TYR A 1 83 ? -3.769 3.471 -1.693 1.00 96.38 83 TYR A C 1
ATOM 636 O O . TYR A 1 83 ? -4.251 3.160 -0.601 1.00 96.38 83 TYR A O 1
ATOM 644 N N . CYS A 1 84 ? -2.875 4.454 -1.827 1.00 95.38 84 CYS A N 1
ATOM 645 C CA . CYS A 1 84 ? -2.449 5.332 -0.739 1.00 95.38 84 CYS A CA 1
ATOM 646 C C . CYS A 1 84 ? -3.375 6.549 -0.613 1.00 95.38 84 CYS A C 1
ATOM 648 O O . CYS A 1 84 ? -3.752 7.176 -1.602 1.00 95.38 84 CYS A O 1
ATOM 650 N N . VAL A 1 85 ? -3.721 6.900 0.626 1.00 96.00 85 VAL A N 1
ATOM 651 C CA . VAL A 1 85 ? -4.676 7.973 0.947 1.00 96.00 85 VAL A CA 1
ATOM 652 C C . VAL A 1 85 ? -4.175 9.380 0.586 1.00 96.00 85 VAL A C 1
ATOM 654 O O . VAL A 1 85 ? -4.980 10.300 0.482 1.00 96.00 85 VAL A O 1
ATOM 657 N N . ASP A 1 86 ? -2.866 9.566 0.410 1.00 96.31 86 ASP A N 1
ATOM 658 C CA . ASP A 1 86 ? -2.247 10.869 0.131 1.00 96.31 86 ASP A CA 1
ATOM 659 C C . ASP A 1 86 ? -2.347 11.307 -1.338 1.00 96.31 86 ASP A C 1
ATOM 661 O O . ASP A 1 86 ? -2.166 12.488 -1.650 1.00 96.31 86 ASP A O 1
ATOM 665 N N . ASN A 1 87 ? -2.684 10.389 -2.244 1.00 96.00 87 ASN A N 1
ATOM 666 C CA . ASN A 1 87 ? -2.798 10.693 -3.657 1.00 96.00 87 ASN A CA 1
ATOM 667 C C . ASN A 1 87 ? -4.148 11.357 -3.968 1.00 96.00 87 ASN A C 1
ATOM 669 O O . ASN A 1 87 ? -5.159 10.693 -4.196 1.00 96.00 87 ASN A O 1
ATOM 673 N N . LEU A 1 88 ? -4.143 12.689 -4.053 1.00 97.31 88 LEU A N 1
ATOM 674 C CA . LEU A 1 88 ? -5.311 13.487 -4.446 1.00 97.31 88 LEU A CA 1
ATOM 675 C C . LEU A 1 88 ? -5.866 13.111 -5.833 1.00 97.31 88 LEU A C 1
ATOM 677 O O . LEU A 1 88 ? -7.054 13.289 -6.091 1.00 97.31 88 LEU A O 1
ATOM 681 N N . LEU A 1 89 ? -5.013 12.603 -6.724 1.00 96.94 89 LEU A N 1
ATOM 682 C CA . LEU A 1 89 ? -5.374 12.183 -8.078 1.00 96.94 89 LEU A CA 1
ATOM 683 C C . LEU A 1 89 ? -5.695 10.683 -8.151 1.00 96.94 89 LEU A C 1
ATOM 685 O O . LEU A 1 89 ? -5.733 10.120 -9.244 1.00 96.94 89 LEU A O 1
ATOM 689 N N . ALA A 1 90 ? -5.898 10.008 -7.015 1.00 95.75 90 ALA A N 1
ATOM 690 C CA . ALA A 1 90 ? -6.234 8.593 -7.005 1.00 95.75 90 ALA A CA 1
ATOM 691 C C . ALA A 1 90 ? -7.553 8.346 -7.747 1.00 95.75 90 ALA A C 1
ATOM 693 O O . ALA A 1 90 ? -8.626 8.794 -7.343 1.00 95.75 90 ALA A O 1
ATOM 694 N N . HIS A 1 91 ? -7.477 7.568 -8.825 1.00 95.00 91 HIS A N 1
ATOM 695 C CA . HIS A 1 91 ? -8.658 7.028 -9.484 1.00 95.00 91 HIS A CA 1
ATOM 696 C C . HIS A 1 91 ? -9.103 5.784 -8.709 1.00 95.00 91 HIS A C 1
ATOM 698 O O . HIS A 1 91 ? -8.682 4.664 -9.019 1.00 95.00 91 HIS A O 1
ATOM 704 N N . VAL A 1 92 ? -9.880 6.006 -7.647 1.00 95.88 92 VAL A N 1
ATOM 705 C CA . VAL A 1 92 ? -10.404 4.946 -6.775 1.00 95.88 92 VAL A CA 1
ATOM 706 C C . VAL A 1 92 ? -11.366 4.065 -7.568 1.00 95.88 92 VAL A C 1
ATOM 708 O O . VAL A 1 92 ? -12.318 4.574 -8.159 1.00 95.88 92 VAL A O 1
ATOM 711 N N . ALA A 1 93 ? -11.119 2.752 -7.560 1.00 95.56 93 ALA A N 1
ATOM 712 C CA . ALA A 1 93 ? -11.913 1.760 -8.285 1.00 95.56 93 ALA A CA 1
ATOM 713 C C . ALA A 1 93 ? -12.008 2.039 -9.800 1.00 95.56 93 ALA A C 1
ATOM 715 O O . ALA A 1 93 ? -13.071 1.893 -10.404 1.00 95.56 93 ALA A O 1
ATOM 716 N N . ASP A 1 94 ? -10.886 2.434 -10.418 1.00 96.69 94 ASP A N 1
ATOM 717 C CA . ASP A 1 94 ? -10.799 2.709 -11.858 1.00 96.69 94 ASP A CA 1
ATOM 718 C C . ASP A 1 94 ? -11.234 1.488 -12.702 1.00 96.69 94 ASP A C 1
ATOM 720 O O . ASP A 1 94 ? -10.527 0.469 -12.735 1.00 96.69 94 ASP A O 1
ATOM 724 N N . PRO A 1 95 ? -12.363 1.571 -13.437 1.00 96.75 95 PRO A N 1
ATOM 725 C CA . PRO A 1 95 ? -12.883 0.444 -14.201 1.00 96.75 95 PRO A CA 1
ATOM 726 C C . PRO A 1 95 ? -11.980 0.048 -15.374 1.00 96.75 95 PRO A C 1
ATOM 728 O O . PRO A 1 95 ? -11.996 -1.117 -15.774 1.00 96.75 95 PRO A O 1
ATOM 731 N N . PHE A 1 96 ? -11.175 0.966 -15.924 1.00 97.06 96 PHE A N 1
ATOM 732 C CA . PHE A 1 96 ? -10.251 0.633 -17.010 1.00 97.06 96 PHE A CA 1
ATOM 733 C C . PHE A 1 96 ? -9.098 -0.224 -16.505 1.00 97.06 96 PHE A C 1
ATOM 735 O O . PHE A 1 96 ? -8.741 -1.214 -17.144 1.00 97.06 96 PHE A O 1
ATOM 742 N N . PHE A 1 97 ? -8.544 0.124 -15.343 1.00 96.94 97 PHE A N 1
ATOM 743 C CA . PHE A 1 97 ? -7.472 -0.651 -14.734 1.00 96.94 97 PHE A CA 1
ATOM 744 C C . PHE A 1 97 ? -7.962 -2.032 -14.286 1.00 96.94 97 PHE A C 1
ATOM 746 O O . PHE A 1 97 ? -7.359 -3.045 -14.644 1.00 96.94 97 PHE A O 1
ATOM 753 N N . LEU A 1 98 ? -9.100 -2.090 -13.587 1.00 96.88 98 LEU A N 1
ATOM 754 C CA . LEU A 1 98 ? -9.706 -3.360 -13.183 1.00 96.88 98 LEU A CA 1
ATOM 755 C C . LEU A 1 98 ? -10.038 -4.226 -14.407 1.00 96.88 98 LEU A C 1
ATOM 757 O O . LEU A 1 98 ? -9.655 -5.394 -14.462 1.00 96.88 98 LEU A O 1
ATOM 761 N N . GLY A 1 99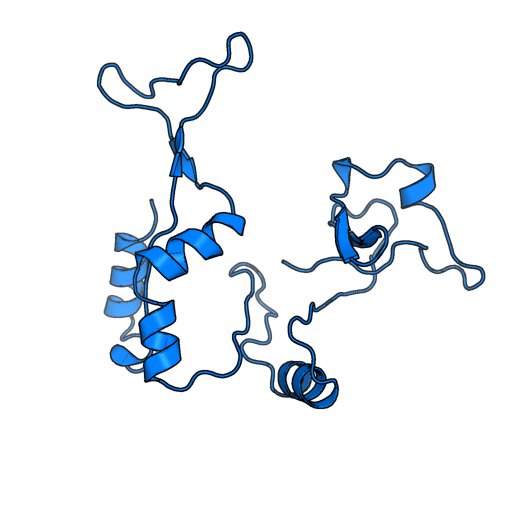 ? -10.677 -3.643 -15.426 1.00 97.19 99 GLY A N 1
ATOM 762 C CA . GLY A 1 99 ? -11.003 -4.329 -16.676 1.00 97.19 99 GLY A CA 1
ATOM 763 C C . GLY A 1 99 ? -9.767 -4.843 -17.418 1.00 97.19 99 GLY A C 1
ATOM 764 O O . GLY A 1 99 ? -9.780 -5.963 -17.930 1.00 97.19 99 GLY A O 1
ATOM 765 N N . PHE A 1 100 ? -8.672 -4.076 -17.429 1.00 97.56 100 PHE A N 1
ATOM 766 C CA . PHE A 1 100 ? -7.394 -4.523 -17.976 1.00 97.56 100 PHE A CA 1
ATOM 767 C C . PHE A 1 100 ? -6.876 -5.764 -17.239 1.00 97.56 100 PHE A C 1
ATOM 769 O O . PHE A 1 100 ? -6.589 -6.768 -17.894 1.00 97.56 100 PHE A O 1
ATOM 776 N N . CYS A 1 101 ? -6.828 -5.740 -15.903 1.00 97.88 101 CYS A N 1
ATOM 777 C CA . CYS A 1 101 ? -6.397 -6.885 -15.096 1.00 97.88 101 CYS A CA 1
ATOM 778 C C . CYS A 1 101 ? -7.260 -8.130 -15.361 1.00 97.88 101 CYS A C 1
ATOM 780 O O . CYS A 1 101 ? -6.716 -9.200 -15.649 1.00 97.88 101 CYS A O 1
ATOM 782 N N . PHE A 1 102 ? -8.590 -7.979 -15.384 1.00 97.44 102 PHE A N 1
ATOM 783 C CA . PHE A 1 102 ? -9.513 -9.066 -15.732 1.00 97.44 102 PHE A CA 1
ATOM 784 C C . PHE A 1 102 ? -9.260 -9.616 -17.140 1.00 97.44 102 PHE A C 1
ATOM 786 O O . PHE A 1 102 ? -9.183 -10.830 -17.320 1.00 97.44 102 PHE A O 1
ATOM 793 N N . SER A 1 103 ? -9.063 -8.746 -18.136 1.00 98.06 103 SER A N 1
ATOM 794 C CA . SER A 1 103 ? -8.802 -9.162 -19.524 1.00 98.06 103 SER A CA 1
ATOM 795 C C . SER A 1 103 ? -7.507 -9.966 -19.686 1.00 98.06 103 SER A C 1
ATOM 797 O O . SER A 1 103 ? -7.360 -10.726 -20.644 1.00 98.06 103 SER A O 1
ATOM 799 N N . LYS A 1 104 ? -6.557 -9.794 -18.760 1.00 97.81 104 LYS A N 1
ATOM 800 C CA . LYS A 1 104 ? -5.289 -10.528 -18.723 1.00 97.81 104 LYS A CA 1
ATOM 801 C C . LYS A 1 104 ? -5.338 -11.777 -17.848 1.00 97.81 104 LYS A C 1
ATOM 803 O O . LYS A 1 104 ? -4.364 -12.522 -17.860 1.00 97.81 104 LYS A O 1
ATOM 808 N N . GLY A 1 105 ? -6.430 -12.006 -17.112 1.00 97.25 105 GLY A N 1
ATOM 809 C CA . GLY A 1 105 ? -6.488 -13.044 -16.083 1.00 97.25 105 GLY A CA 1
ATOM 810 C C . GLY A 1 105 ? -5.409 -12.846 -15.017 1.00 97.25 105 GLY A C 1
ATOM 811 O O . GLY A 1 105 ? -4.794 -13.815 -14.587 1.00 97.25 105 GLY A O 1
ATOM 812 N N . ALA A 1 106 ? -5.104 -11.589 -14.678 1.00 96.25 106 ALA A N 1
ATOM 813 C CA . ALA A 1 106 ? -4.046 -11.261 -13.734 1.00 96.25 106 ALA A CA 1
ATOM 814 C C . ALA A 1 106 ? -4.548 -11.382 -12.290 1.00 96.25 106 ALA A C 1
ATOM 816 O O . ALA A 1 106 ? -5.535 -10.744 -11.930 1.00 96.25 106 ALA A O 1
ATOM 817 N N . ASP A 1 107 ? -3.821 -12.131 -11.458 1.00 95.50 107 ASP A N 1
ATOM 818 C CA . ASP A 1 107 ? -4.089 -12.208 -10.014 1.00 95.50 107 ASP A CA 1
ATOM 819 C C . ASP A 1 107 ? -3.700 -10.909 -9.288 1.00 95.50 107 ASP A C 1
ATOM 821 O O . ASP A 1 107 ? -4.293 -10.543 -8.277 1.00 95.50 107 ASP A O 1
ATOM 825 N N . VAL A 1 108 ? -2.681 -10.209 -9.805 1.00 95.44 108 VAL A N 1
ATOM 826 C CA . VAL A 1 108 ? -2.162 -8.947 -9.265 1.00 95.44 108 VAL A CA 1
ATOM 827 C C . VAL A 1 108 ? -1.803 -8.014 -10.417 1.00 95.44 108 VAL A C 1
ATOM 829 O O . VAL A 1 108 ? -1.127 -8.413 -11.367 1.00 95.44 108 VAL A O 1
ATOM 832 N N . GLY A 1 109 ? -2.222 -6.754 -10.308 1.00 95.38 109 GLY A N 1
ATOM 833 C CA . GLY A 1 109 ? -1.803 -5.668 -11.186 1.00 95.38 109 GLY A CA 1
ATOM 834 C C . GLY A 1 109 ? -1.280 -4.493 -10.369 1.00 95.38 109 GLY A C 1
ATOM 835 O O . GLY A 1 109 ? -1.810 -4.193 -9.302 1.00 95.38 109 GLY A O 1
ATOM 836 N N . CYS A 1 110 ? -0.270 -3.802 -10.890 1.00 95.31 110 CYS A N 1
ATOM 837 C CA . CYS A 1 110 ? 0.279 -2.594 -10.281 1.00 95.31 110 CYS A CA 1
ATOM 838 C C . CYS A 1 110 ? 0.224 -1.446 -11.289 1.00 95.31 110 CYS A C 1
ATOM 840 O O . CYS A 1 110 ? 0.55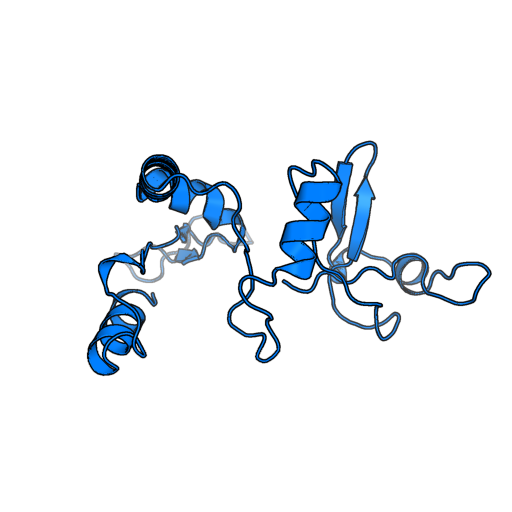7 -1.628 -12.462 1.00 95.31 110 CYS A O 1
ATOM 842 N N . ARG A 1 111 ? -0.199 -0.266 -10.832 1.00 95.31 111 ARG A N 1
ATOM 843 C CA . ARG A 1 111 ? -0.147 0.966 -11.624 1.00 95.31 111 ARG A CA 1
ATOM 844 C C . ARG A 1 111 ? 1.241 1.576 -11.485 1.00 95.31 111 ARG A C 1
ATOM 846 O O . ARG A 1 111 ? 1.791 1.617 -10.389 1.00 95.31 111 ARG A O 1
ATOM 853 N N . THR A 1 112 ? 1.787 2.051 -12.595 1.00 96.38 112 THR A N 1
ATOM 854 C CA . THR A 1 112 ? 3.108 2.677 -12.632 1.00 96.38 112 THR A CA 1
ATOM 855 C C . THR A 1 112 ? 3.058 3.940 -13.459 1.00 96.38 112 THR A C 1
ATOM 857 O O . THR A 1 112 ? 2.314 4.010 -14.439 1.00 96.38 112 THR A O 1
ATOM 860 N N . VAL A 1 113 ? 3.909 4.897 -13.119 1.00 96.75 113 VAL A N 1
ATOM 861 C CA . VAL A 1 113 ? 4.198 6.051 -13.975 1.00 96.75 113 VAL A CA 1
ATOM 862 C C . VAL A 1 113 ? 5.653 6.004 -14.418 1.00 96.75 113 VAL A C 1
ATOM 864 O O . VAL A 1 113 ? 6.475 5.329 -13.796 1.00 96.75 113 VAL A O 1
ATOM 867 N N . ALA A 1 114 ? 5.956 6.688 -15.521 1.00 96.81 114 ALA A N 1
ATOM 868 C CA . ALA A 1 114 ? 7.339 6.902 -15.916 1.00 96.81 114 ALA A CA 1
ATOM 869 C C . ALA A 1 114 ? 8.053 7.706 -14.824 1.00 96.81 114 ALA A C 1
ATOM 871 O O . ALA A 1 114 ? 7.499 8.690 -14.329 1.00 96.81 114 ALA A O 1
ATOM 872 N N . LYS A 1 115 ? 9.266 7.289 -14.469 1.00 95.81 115 LYS A N 1
ATOM 873 C CA . LYS A 1 115 ? 10.115 8.017 -13.533 1.00 95.81 115 LYS A CA 1
ATOM 874 C C . LYS A 1 115 ? 10.464 9.376 -14.141 1.00 95.81 115 LYS A C 1
ATOM 876 O O . LYS A 1 115 ? 10.849 9.454 -15.309 1.00 95.81 115 LYS A O 1
ATOM 881 N N . ALA A 1 116 ? 10.307 10.447 -13.368 1.00 94.94 116 ALA A N 1
ATOM 882 C CA . ALA A 1 116 ? 10.500 11.809 -13.864 1.00 94.94 116 ALA A CA 1
ATOM 883 C C . ALA A 1 116 ? 11.981 12.111 -14.148 1.00 94.94 116 ALA A C 1
ATOM 885 O O . ALA A 1 116 ? 12.307 12.838 -15.088 1.00 94.94 116 ALA A O 1
ATOM 886 N N . SER A 1 117 ? 12.875 11.539 -13.340 1.00 94.81 117 SER A N 1
ATOM 887 C CA . SER A 1 117 ? 14.326 11.685 -13.452 1.00 94.81 117 SER A CA 1
ATOM 888 C C . SER A 1 117 ? 15.053 10.567 -12.698 1.00 94.81 117 SER A C 1
ATOM 890 O O . SER A 1 117 ? 14.467 9.865 -11.874 1.00 94.81 117 SER A O 1
ATOM 892 N N . ALA A 1 118 ? 16.350 10.383 -12.960 1.00 93.88 118 ALA A N 1
ATOM 893 C CA . ALA A 1 118 ? 17.153 9.351 -12.297 1.00 93.88 118 ALA A CA 1
ATOM 894 C C . ALA A 1 118 ? 17.197 9.519 -10.764 1.00 93.88 118 ALA A C 1
ATOM 896 O O . ALA A 1 118 ? 17.197 8.523 -10.040 1.00 93.88 118 ALA A O 1
ATOM 897 N N . ASP A 1 119 ? 17.165 10.763 -10.279 1.00 93.62 119 ASP A N 1
ATOM 898 C CA . ASP A 1 119 ? 17.254 11.153 -8.868 1.00 93.62 119 ASP A CA 1
ATOM 899 C C . ASP A 1 119 ? 15.906 11.180 -8.124 1.00 93.62 119 ASP A C 1
ATOM 901 O O . ASP A 1 119 ? 15.881 11.402 -6.911 1.00 93.62 119 ASP A O 1
ATOM 905 N N . GLU A 1 120 ? 14.783 10.918 -8.808 1.00 95.06 120 GLU A N 1
ATOM 906 C CA . GLU A 1 120 ? 13.479 10.805 -8.150 1.00 95.06 120 GLU A CA 1
ATOM 907 C C . GLU A 1 120 ? 13.504 9.677 -7.100 1.00 95.06 120 GLU A C 1
ATOM 909 O O . GLU A 1 120 ? 13.842 8.521 -7.390 1.00 95.06 120 GLU A O 1
ATOM 914 N N . LYS A 1 121 ? 13.134 10.025 -5.862 1.00 94.00 121 LYS A N 1
ATOM 915 C CA . LYS A 1 121 ? 13.142 9.132 -4.696 1.00 94.00 121 LYS A CA 1
ATOM 916 C C . LYS A 1 121 ? 11.866 8.304 -4.630 1.00 94.00 121 LYS A C 1
ATOM 918 O O . LYS A 1 121 ? 11.014 8.520 -3.774 1.00 94.00 121 LYS A O 1
ATOM 923 N N . VAL A 1 122 ? 11.746 7.372 -5.563 1.00 95.06 122 VAL A N 1
ATOM 924 C CA . VAL A 1 122 ? 10.597 6.478 -5.687 1.00 95.06 122 VAL A CA 1
ATOM 925 C C . VAL A 1 122 ? 11.070 5.052 -5.933 1.00 95.06 122 VAL A C 1
ATOM 927 O O . VAL A 1 122 ? 12.063 4.832 -6.632 1.00 95.06 122 VAL A O 1
ATOM 930 N N . GLY A 1 123 ? 10.370 4.086 -5.343 1.00 95.88 123 GLY A N 1
ATOM 931 C CA . GLY A 1 123 ? 10.602 2.680 -5.630 1.00 95.88 123 GLY A CA 1
ATOM 932 C C . GLY A 1 123 ? 10.267 2.357 -7.085 1.00 95.88 123 GLY A C 1
ATOM 933 O O . GLY A 1 123 ? 9.327 2.907 -7.659 1.00 95.88 123 GLY A O 1
ATOM 934 N N . VAL A 1 124 ? 11.025 1.455 -7.699 1.00 96.75 124 VAL A N 1
ATOM 935 C CA . VAL A 1 124 ? 10.818 1.040 -9.093 1.00 96.75 124 VAL A CA 1
ATOM 936 C C . VAL A 1 124 ? 10.493 -0.442 -9.176 1.00 96.75 124 VAL A C 1
ATOM 938 O O . VAL A 1 124 ? 11.083 -1.269 -8.477 1.00 96.75 124 VAL A O 1
ATOM 941 N N . PHE A 1 125 ? 9.566 -0.796 -10.061 1.00 96.56 125 PHE A N 1
ATOM 942 C CA . PHE A 1 125 ? 9.280 -2.189 -10.364 1.00 96.56 125 PHE A CA 1
ATOM 943 C C . PHE A 1 125 ? 10.424 -2.809 -11.157 1.00 96.56 125 PHE A C 1
ATOM 945 O O . PHE A 1 125 ? 10.838 -2.311 -12.205 1.00 96.56 125 PHE A O 1
ATOM 952 N N . VAL A 1 126 ? 10.890 -3.956 -10.677 1.00 94.75 126 VAL A N 1
ATOM 953 C CA . VAL A 1 126 ? 11.928 -4.750 -11.323 1.00 94.75 126 VAL A CA 1
ATOM 954 C C . VAL A 1 126 ? 11.501 -6.206 -11.407 1.00 94.75 126 VAL A C 1
ATOM 956 O O . VAL A 1 126 ? 10.674 -6.701 -10.635 1.00 94.75 126 VAL A O 1
ATOM 959 N N . ARG A 1 127 ? 12.138 -6.938 -12.316 1.00 92.44 127 ARG A N 1
ATOM 960 C CA . ARG A 1 127 ? 12.036 -8.393 -12.354 1.00 92.44 127 ARG A CA 1
ATOM 961 C C . ARG A 1 127 ? 13.180 -9.010 -11.552 1.00 92.44 127 ARG A C 1
ATOM 963 O O . ARG A 1 127 ? 14.337 -8.885 -11.940 1.00 92.44 127 ARG A O 1
ATOM 970 N N . ARG A 1 128 ? 12.858 -9.740 -10.481 1.00 87.38 128 ARG A N 1
ATOM 971 C CA . ARG A 1 128 ? 13.818 -10.554 -9.713 1.00 87.38 128 ARG A CA 1
ATOM 972 C C . ARG A 1 128 ? 13.540 -12.034 -9.994 1.00 87.38 128 ARG A C 1
ATOM 974 O O . ARG A 1 128 ? 12.595 -12.634 -9.480 1.00 87.38 128 ARG A O 1
ATOM 981 N N . GLY A 1 129 ? 14.342 -12.627 -10.880 1.00 89.31 129 GLY A N 1
ATOM 982 C CA . GLY A 1 129 ? 14.162 -14.006 -11.341 1.00 89.31 129 GLY A CA 1
ATOM 983 C C . GLY A 1 129 ? 12.829 -14.217 -12.072 1.00 89.31 129 GLY A C 1
ATOM 984 O O . GLY A 1 129 ? 12.595 -13.669 -13.155 1.00 89.31 129 GLY A O 1
ATOM 985 N N . LYS A 1 130 ? 11.950 -15.049 -11.498 1.00 89.00 130 LYS A N 1
ATOM 986 C CA . LYS A 1 130 ? 10.601 -15.300 -12.039 1.00 89.00 130 LYS A CA 1
ATOM 987 C C . LYS A 1 130 ? 9.540 -14.328 -11.513 1.00 89.00 130 LYS A C 1
ATOM 989 O O . LYS A 1 130 ? 8.455 -14.299 -12.080 1.00 89.00 130 LYS A O 1
ATOM 994 N N . GLY A 1 131 ? 9.846 -13.567 -10.462 1.00 90.19 131 GLY A N 1
ATOM 995 C CA . GLY A 1 131 ? 8.908 -12.658 -9.809 1.00 90.19 131 GLY A CA 1
ATOM 996 C C . GLY A 1 131 ? 9.103 -11.198 -10.206 1.00 90.19 131 GLY A C 1
ATOM 997 O O . GLY A 1 131 ? 10.135 -10.810 -10.761 1.00 90.19 131 GLY A O 1
ATOM 998 N N . ILE A 1 132 ? 8.096 -10.398 -9.876 1.00 92.69 132 ILE A N 1
ATOM 999 C CA . ILE A 1 132 ? 8.144 -8.937 -9.900 1.00 92.69 132 ILE A CA 1
ATOM 1000 C C . ILE A 1 132 ? 8.281 -8.466 -8.451 1.00 92.69 132 ILE A C 1
ATOM 1002 O O . ILE A 1 132 ? 7.680 -9.052 -7.552 1.00 92.69 132 ILE A O 1
ATOM 1006 N N . GLY A 1 133 ? 9.085 -7.435 -8.229 1.00 94.12 133 GLY A N 1
ATOM 1007 C CA . GLY A 1 133 ? 9.210 -6.773 -6.937 1.00 94.12 133 GLY A CA 1
ATOM 1008 C C . GLY A 1 133 ? 9.465 -5.285 -7.118 1.00 94.12 133 GLY A C 1
ATOM 1009 O O . GLY A 1 133 ? 9.662 -4.820 -8.240 1.00 94.12 133 GLY A O 1
ATOM 1010 N N . VAL A 1 134 ? 9.476 -4.561 -6.007 1.00 95.44 134 VAL A N 1
ATOM 1011 C CA . VAL A 1 134 ? 9.866 -3.152 -5.960 1.00 95.44 134 VAL A CA 1
ATOM 1012 C C . VAL A 1 134 ? 11.250 -3.066 -5.327 1.00 95.44 134 VAL A C 1
ATOM 1014 O O . VAL A 1 134 ? 11.539 -3.790 -4.374 1.00 95.44 134 VAL A O 1
ATOM 1017 N N . VAL A 1 135 ? 12.113 -2.233 -5.899 1.00 94.12 135 VAL A N 1
ATOM 1018 C CA . VAL A 1 135 ? 13.394 -1.836 -5.303 1.00 94.12 135 VAL A CA 1
ATOM 1019 C C . VAL A 1 135 ? 13.251 -0.395 -4.874 1.00 94.12 135 VAL A C 1
ATOM 1021 O O . VAL A 1 135 ? 12.907 0.449 -5.703 1.00 94.12 135 VAL A O 1
ATOM 1024 N N . GLU A 1 136 ? 13.483 -0.124 -3.595 1.00 93.94 136 GLU A N 1
ATOM 1025 C CA . GLU A 1 136 ? 13.456 1.242 -3.090 1.00 93.94 136 GLU A CA 1
ATOM 1026 C C . GLU A 1 136 ? 14.620 2.052 -3.654 1.00 93.94 136 GLU A C 1
ATOM 1028 O O . GLU A 1 136 ? 15.694 1.523 -3.937 1.00 93.94 136 GLU A O 1
ATOM 1033 N N . TYR A 1 137 ? 14.433 3.364 -3.790 1.00 88.56 137 TYR A N 1
ATOM 1034 C CA . TYR A 1 137 ? 15.468 4.245 -4.342 1.00 88.56 137 TYR A CA 1
ATOM 1035 C C . TYR A 1 137 ? 16.784 4.191 -3.546 1.00 88.56 137 TYR A C 1
ATOM 1037 O O . TYR A 1 137 ? 17.845 4.450 -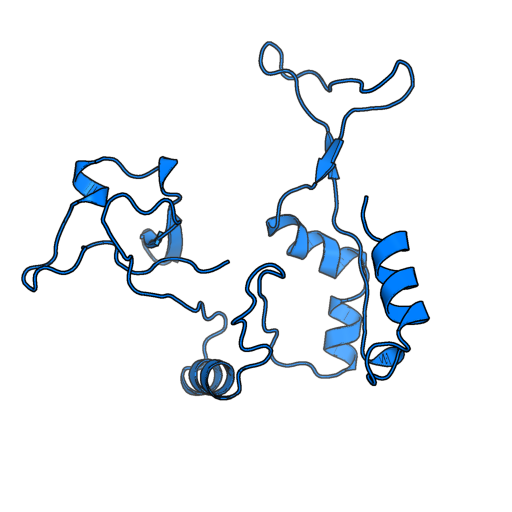4.100 1.00 88.56 137 TYR A O 1
ATOM 1045 N N . SER A 1 138 ? 16.725 3.860 -2.251 1.00 89.94 138 SER A N 1
ATOM 1046 C CA . SER A 1 138 ? 17.895 3.704 -1.379 1.00 89.94 138 SER A CA 1
ATOM 1047 C C . SER A 1 138 ? 18.682 2.414 -1.622 1.00 89.94 138 SER A C 1
ATOM 1049 O O . SER A 1 138 ? 19.769 2.265 -1.073 1.00 89.94 138 SER A O 1
ATOM 1051 N N . GLU A 1 139 ? 18.127 1.475 -2.389 1.00 90.44 139 GLU A N 1
ATOM 1052 C CA . GLU A 1 139 ? 18.746 0.189 -2.726 1.00 90.44 139 GLU A CA 1
ATOM 1053 C C . GLU A 1 139 ? 19.367 0.171 -4.132 1.00 90.44 139 GLU A C 1
ATOM 1055 O O . GLU A 1 139 ? 20.034 -0.804 -4.471 1.00 90.44 139 GLU A O 1
ATOM 1060 N N . LEU A 1 140 ? 19.151 1.212 -4.945 1.00 89.12 140 LEU A N 1
ATOM 1061 C CA . LEU A 1 140 ? 19.768 1.357 -6.265 1.00 89.12 140 LEU A CA 1
ATOM 1062 C C . LEU A 1 140 ? 21.085 2.121 -6.157 1.00 89.12 140 LEU A C 1
ATOM 1064 O O . LEU A 1 140 ? 21.144 3.171 -5.510 1.00 89.12 140 LEU A O 1
ATOM 1068 N N . ASP A 1 141 ? 22.122 1.639 -6.841 1.00 92.38 141 ASP A N 1
ATOM 1069 C CA . ASP A 1 141 ? 23.338 2.432 -7.014 1.00 92.38 141 ASP A CA 1
ATOM 1070 C C . ASP A 1 141 ? 23.175 3.505 -8.112 1.00 92.38 141 ASP A C 1
ATOM 1072 O O . ASP A 1 141 ? 22.200 3.533 -8.869 1.00 92.38 141 ASP A O 1
ATOM 1076 N N . GLU A 1 142 ? 24.124 4.441 -8.188 1.00 92.12 142 GLU A N 1
ATOM 1077 C CA . GLU A 1 142 ? 24.068 5.551 -9.149 1.00 92.12 142 GLU A CA 1
ATOM 1078 C C . GLU A 1 142 ? 24.105 5.067 -10.609 1.00 92.12 142 GLU A C 1
ATOM 1080 O O . GLU A 1 142 ? 23.436 5.643 -11.473 1.00 92.12 142 GLU A O 1
ATOM 1085 N N . ALA A 1 143 ? 24.850 3.995 -10.893 1.00 94.69 143 ALA A N 1
ATOM 1086 C CA . ALA A 1 143 ? 24.957 3.445 -12.239 1.00 94.69 143 ALA A CA 1
ATOM 1087 C C . ALA A 1 143 ? 23.633 2.800 -12.674 1.00 94.69 143 ALA A C 1
ATOM 1089 O O . ALA A 1 143 ? 23.202 2.981 -13.812 1.00 94.69 143 ALA A O 1
ATOM 1090 N N . GLU A 1 144 ? 22.954 2.102 -11.766 1.00 93.31 144 GLU A N 1
ATOM 1091 C CA . GLU A 1 144 ? 21.624 1.540 -11.981 1.00 93.31 144 GLU A CA 1
ATOM 1092 C C . GLU A 1 144 ? 20.562 2.634 -12.123 1.00 93.31 144 GLU A C 1
ATOM 1094 O O . GLU A 1 144 ? 19.750 2.585 -13.050 1.00 93.31 144 GLU A O 1
ATOM 1099 N N . ALA A 1 145 ? 20.581 3.645 -11.250 1.00 93.00 145 ALA A N 1
ATOM 1100 C CA . ALA A 1 145 ? 19.600 4.730 -11.254 1.00 93.00 145 ALA A CA 1
ATOM 1101 C C . ALA A 1 145 ? 19.659 5.587 -12.531 1.00 93.00 145 ALA A C 1
ATOM 1103 O O . ALA A 1 145 ? 18.630 6.102 -12.975 1.00 93.00 145 ALA A O 1
ATOM 1104 N N . THR A 1 146 ? 20.847 5.726 -13.129 1.00 95.62 146 THR A N 1
ATOM 1105 C CA . THR A 1 146 ? 21.086 6.516 -14.351 1.00 95.62 146 THR A CA 1
ATOM 1106 C C . THR A 1 146 ? 21.130 5.677 -15.629 1.00 95.62 146 THR A C 1
ATOM 1108 O O . THR A 1 146 ? 21.213 6.236 -16.726 1.00 95.62 146 THR A O 1
ATOM 1111 N N . ALA A 1 147 ? 21.049 4.346 -15.523 1.00 95.62 147 ALA A N 1
ATOM 1112 C CA . ALA A 1 147 ? 21.062 3.455 -16.674 1.00 95.62 147 ALA A CA 1
ATOM 1113 C C . ALA A 1 147 ? 19.913 3.786 -17.633 1.00 95.62 147 ALA A C 1
ATOM 1115 O O . ALA A 1 147 ? 18.767 3.969 -17.220 1.00 95.62 147 ALA A O 1
ATOM 1116 N N . THR A 1 148 ? 20.206 3.812 -18.933 1.00 97.12 148 THR A N 1
ATOM 1117 C CA . THR A 1 148 ? 19.228 4.108 -19.986 1.00 97.12 148 THR A CA 1
ATOM 1118 C C . THR A 1 148 ? 19.126 2.974 -20.998 1.00 97.12 148 THR A C 1
ATOM 1120 O O . THR A 1 148 ? 20.060 2.205 -21.232 1.00 97.12 148 THR A O 1
ATOM 1123 N N . LYS A 1 149 ? 17.949 2.856 -21.606 1.00 95.44 149 LYS A N 1
ATOM 1124 C CA . LYS A 1 149 ? 17.687 2.018 -22.775 1.00 95.44 149 LYS A CA 1
ATOM 1125 C C . LYS A 1 149 ? 18.198 2.723 -24.044 1.00 95.44 149 LYS A C 1
ATOM 1127 O O . LYS A 1 149 ? 18.384 3.939 -24.037 1.00 95.44 149 LYS A O 1
ATOM 1132 N N . PRO A 1 150 ? 18.319 2.016 -25.185 1.00 96.44 150 PRO A N 1
ATOM 1133 C CA . PRO A 1 150 ? 18.731 2.633 -26.452 1.00 96.44 150 PRO A CA 1
ATOM 1134 C C . PRO A 1 150 ? 17.844 3.791 -26.940 1.00 96.44 150 PRO A C 1
ATOM 1136 O O . PRO A 1 150 ? 18.294 4.603 -27.740 1.00 96.44 150 PRO A O 1
ATOM 1139 N N . ASN A 1 151 ? 16.589 3.872 -26.481 1.00 94.94 151 ASN A N 1
ATOM 1140 C CA . ASN A 1 151 ? 15.664 4.964 -26.803 1.00 94.94 151 ASN A CA 1
ATOM 1141 C C . ASN A 1 151 ? 15.834 6.206 -25.899 1.00 94.94 151 ASN A C 1
ATOM 1143 O O . ASN A 1 151 ? 15.080 7.161 -26.056 1.00 94.94 151 ASN A O 1
ATOM 1147 N N . GLY A 1 152 ? 16.788 6.193 -24.962 1.00 94.19 152 GLY A N 1
ATOM 1148 C CA . GLY A 1 152 ? 17.059 7.292 -24.031 1.00 94.19 152 GLY A CA 1
ATOM 1149 C C . GLY A 1 152 ? 16.193 7.303 -22.769 1.00 94.19 152 GLY A C 1
ATOM 1150 O O . GLY A 1 152 ? 16.451 8.102 -21.875 1.00 94.19 152 GLY A O 1
ATOM 1151 N N . GLU A 1 153 ? 15.198 6.419 -22.651 1.00 95.50 153 GLU A N 1
ATOM 1152 C CA . GLU A 1 153 ? 14.446 6.259 -21.402 1.00 95.50 153 GLU A CA 1
ATOM 1153 C C . GLU A 1 153 ? 15.306 5.594 -20.330 1.00 95.50 153 GLU A C 1
ATOM 1155 O O . GLU A 1 153 ? 16.171 4.771 -20.641 1.00 95.50 153 GLU A O 1
ATOM 1160 N N . LEU A 1 154 ? 15.001 5.858 -19.060 1.00 96.50 154 LEU A N 1
ATOM 1161 C CA . LEU A 1 154 ? 15.606 5.118 -17.958 1.00 96.50 154 LEU A CA 1
ATOM 1162 C C . LEU A 1 154 ? 15.331 3.612 -18.099 1.00 96.50 154 LEU A C 1
ATOM 1164 O O . LEU A 1 154 ? 14.270 3.169 -18.555 1.00 96.50 154 LEU A O 1
ATOM 1168 N N . LEU A 1 155 ? 16.312 2.802 -17.714 1.00 95.44 155 LEU A N 1
ATOM 1169 C CA . LEU A 1 155 ? 16.185 1.351 -17.699 1.00 95.44 155 LEU A CA 1
ATOM 1170 C C . LEU A 1 155 ? 15.126 0.937 -16.673 1.00 95.44 155 LEU A C 1
ATOM 1172 O O . LEU A 1 155 ? 14.202 0.191 -17.007 1.00 95.44 155 LEU A O 1
ATOM 1176 N N . TYR A 1 156 ? 15.212 1.506 -15.471 1.00 95.00 156 TYR A N 1
ATOM 1177 C CA . TYR A 1 156 ? 14.242 1.346 -14.393 1.00 95.00 156 TYR A CA 1
ATOM 1178 C C . TYR A 1 156 ? 13.272 2.532 -14.360 1.00 95.00 156 TYR A C 1
ATOM 1180 O O . TYR A 1 156 ? 13.417 3.467 -13.579 1.00 95.00 156 TYR A O 1
ATOM 1188 N N . ASN A 1 157 ? 12.288 2.497 -15.260 1.00 95.69 157 ASN A N 1
ATOM 1189 C CA . ASN A 1 157 ? 11.366 3.612 -15.513 1.00 95.69 157 ASN A CA 1
ATOM 1190 C C . ASN A 1 157 ? 9.934 3.367 -15.010 1.00 95.69 157 ASN A C 1
ATOM 1192 O O . ASN A 1 157 ? 9.014 4.063 -15.415 1.00 95.69 157 ASN A O 1
ATOM 1196 N N . TRP A 1 158 ? 9.697 2.324 -14.219 1.00 96.94 158 TRP A N 1
ATOM 1197 C CA . TRP A 1 158 ? 8.353 1.975 -13.751 1.00 96.94 158 TRP A CA 1
ATOM 1198 C C . TRP A 1 158 ? 8.231 2.301 -12.271 1.00 96.94 158 TRP A C 1
ATOM 1200 O O . TRP A 1 158 ? 8.417 1.426 -11.427 1.00 96.94 158 TRP A O 1
ATOM 1210 N N . SER A 1 159 ? 7.950 3.567 -11.973 1.00 97.06 159 SER A N 1
ATOM 1211 C CA . SER A 1 159 ? 7.797 4.057 -10.606 1.00 97.06 159 SER A CA 1
ATOM 1212 C C . SER A 1 159 ? 6.559 3.454 -9.961 1.00 97.06 159 SER A C 1
ATOM 1214 O O . SER A 1 159 ? 5.467 3.473 -10.540 1.00 97.06 159 SER A O 1
ATOM 1216 N N . ASN A 1 160 ? 6.736 2.926 -8.756 1.00 96.38 160 ASN A N 1
ATOM 1217 C CA . ASN A 1 160 ? 5.645 2.524 -7.894 1.00 96.38 160 ASN A CA 1
ATOM 1218 C C . ASN A 1 160 ? 4.952 3.768 -7.329 1.00 96.38 160 ASN A C 1
ATOM 1220 O O . ASN A 1 160 ? 5.617 4.665 -6.821 1.00 96.38 160 ASN A O 1
ATOM 1224 N N . ILE A 1 161 ? 3.625 3.829 -7.430 1.00 94.81 161 ILE A N 1
ATOM 1225 C CA . ILE A 1 161 ? 2.857 5.015 -7.023 1.00 94.81 161 ILE A CA 1
ATOM 1226 C C . ILE A 1 161 ? 2.211 4.893 -5.638 1.00 94.81 161 ILE A C 1
ATOM 1228 O O . ILE A 1 161 ? 1.501 5.821 -5.255 1.00 94.81 161 ILE A O 1
ATOM 1232 N N . CYS A 1 162 ? 2.424 3.784 -4.913 1.00 86.50 162 CYS A N 1
ATOM 1233 C CA . CYS A 1 162 ? 1.949 3.538 -3.541 1.00 86.50 162 CYS A CA 1
ATOM 1234 C C . CYS A 1 162 ? 2.823 2.516 -2.800 1.00 86.50 162 CYS A C 1
ATOM 1236 O O . CYS A 1 162 ? 2.999 1.401 -3.340 1.00 86.50 162 CYS A O 1
#